Protein AF-A0A7J8AFB6-F1 (afdb_monomer_lite)

Organism: Rhinolophus ferrumequinum (NCBI:txid59479)

InterPro domains:
  IPR000504 RNA recognition motif domain [PF00076] (42-69)
  IPR012677 Nucleotide-binding alpha-beta plait domain superfamily [G3DSA:3.30.70.33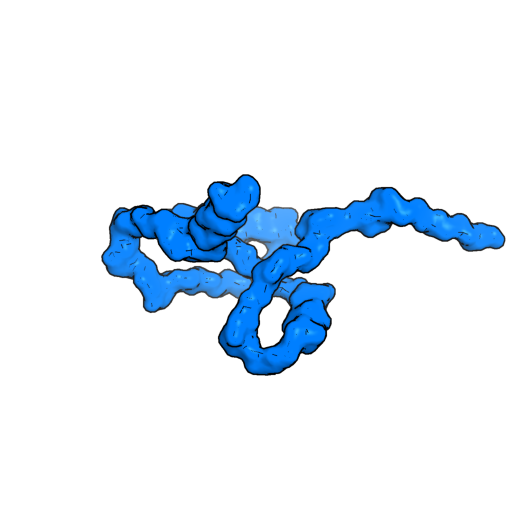0] (1-91)
  IPR027157 Nuclear cap-binding protein subunit 2 [PTHR18847] (6-73)
  IPR035979 RNA-binding domain superfamily [SSF54928] (20-71)

pLDDT: mean 83.34, std 17.71, range [44.41, 98.5]

Radius of gyration: 18.19 Å; chains: 1; bounding box: 30×54×40 Å

Sequence (99 aa):
MSGGLLKALRSDSYVELSQYRDQHFWGDIEEQEKLLKKSCTLYVGNLSFYTTEEQIYELFSKSGDIKKIIMGLVRDEYRQDYDAGRGGYGKLAQKTNER

Secondary structure (DSSP, 8-state):
---PPPHHHH--TTTSPPS---TT-SS-HHHHHHHHTT-------S--TT--HHHHHHHHGGGS--------GGGTTT--S--TTSSSHHHHHHHHTT-

Structure (mmCIF, N/CA/C/O backbone):
data_AF-A0A7J8AFB6-F1
#
_entry.id   AF-A0A7J8AFB6-F1
#
loop_
_atom_site.group_PDB
_atom_site.id
_atom_site.type_symbol
_atom_site.label_atom_id
_atom_site.label_alt_id
_atom_site.label_comp_id
_atom_site.label_asym_id
_atom_site.label_entity_id
_atom_site.label_seq_id
_atom_site.pdbx_PDB_ins_code
_atom_site.Cartn_x
_atom_site.Cartn_y
_atom_site.Cartn_z
_atom_site.occupancy
_atom_site.B_iso_or_equiv
_atom_site.auth_seq_id
_atom_site.auth_comp_id
_atom_site.auth_asym_id
_atom_site.auth_atom_id
_atom_site.pdbx_PDB_model_num
ATOM 1 N N . MET A 1 1 ? 8.339 -34.041 -21.837 1.00 46.06 1 MET A N 1
ATOM 2 C CA . MET A 1 1 ? 7.278 -33.100 -22.257 1.00 46.06 1 MET A CA 1
ATOM 3 C C . MET A 1 1 ? 6.926 -32.239 -21.052 1.00 46.06 1 MET A C 1
ATOM 5 O O . MET A 1 1 ? 6.124 -32.671 -20.238 1.00 46.06 1 MET A O 1
ATOM 9 N N . SER A 1 2 ? 7.588 -31.094 -20.850 1.00 52.78 2 SER A N 1
ATOM 10 C CA . SER A 1 2 ? 7.134 -30.157 -19.814 1.00 52.78 2 SER A CA 1
ATOM 11 C C . SER A 1 2 ? 5.923 -29.424 -20.401 1.00 52.78 2 SER A C 1
ATOM 13 O O . SER A 1 2 ? 6.023 -28.754 -21.428 1.00 52.78 2 SER A O 1
ATOM 15 N N . GLY A 1 3 ? 4.738 -29.690 -19.854 1.00 59.31 3 GLY A N 1
ATOM 16 C CA . GLY A 1 3 ? 3.522 -28.990 -20.249 1.00 59.31 3 GLY A CA 1
ATOM 17 C C . GLY A 1 3 ? 3.619 -27.552 -19.758 1.00 59.31 3 GLY A C 1
ATOM 18 O O . GLY A 1 3 ? 3.547 -27.306 -18.557 1.00 59.31 3 GLY A O 1
ATOM 19 N N . GLY A 1 4 ? 3.843 -26.605 -20.668 1.00 79.88 4 GLY A N 1
ATOM 20 C CA . GLY A 1 4 ? 3.854 -25.187 -20.324 1.00 79.88 4 GLY A CA 1
ATOM 21 C C . GLY A 1 4 ? 2.484 -24.737 -19.808 1.00 79.88 4 GLY A C 1
ATOM 22 O O . GLY A 1 4 ? 1.455 -25.088 -20.381 1.00 79.88 4 GLY A O 1
ATOM 23 N N . LEU A 1 5 ? 2.466 -23.945 -18.732 1.00 83.69 5 LEU A N 1
ATOM 24 C CA . LEU A 1 5 ? 1.229 -23.367 -18.198 1.00 83.69 5 LEU A CA 1
ATOM 25 C C . LEU A 1 5 ? 0.579 -22.410 -19.214 1.00 83.69 5 LEU A C 1
ATOM 27 O O . LEU A 1 5 ? 1.270 -21.581 -19.820 1.00 83.69 5 LEU A O 1
ATOM 31 N N . LEU A 1 6 ? -0.750 -22.472 -19.340 1.00 88.50 6 LEU A N 1
ATOM 32 C CA . LEU A 1 6 ? -1.532 -21.549 -20.166 1.00 88.50 6 LEU A CA 1
ATOM 33 C C . LEU A 1 6 ? -1.427 -20.118 -19.623 1.00 88.50 6 LEU A C 1
ATOM 35 O O . LEU A 1 6 ? -1.596 -19.888 -18.427 1.00 88.50 6 LEU A O 1
ATOM 39 N N . LYS A 1 7 ? -1.213 -19.138 -20.512 1.00 89.50 7 LYS A N 1
ATOM 40 C CA . LYS A 1 7 ? -1.125 -17.709 -20.148 1.00 89.50 7 LYS A CA 1
ATOM 41 C C . LYS A 1 7 ? -2.359 -17.231 -19.376 1.00 89.50 7 LYS A C 1
ATOM 43 O O . LYS A 1 7 ? -2.206 -16.484 -18.420 1.00 89.50 7 LYS A O 1
ATOM 48 N N . ALA A 1 8 ? -3.547 -17.705 -19.754 1.00 89.56 8 ALA A N 1
ATOM 49 C CA . ALA A 1 8 ? -4.799 -17.369 -19.079 1.00 89.56 8 ALA A CA 1
ATOM 50 C C . ALA A 1 8 ? -4.798 -17.770 -17.594 1.00 89.56 8 ALA A C 1
ATOM 52 O O . ALA A 1 8 ? -5.311 -17.029 -16.770 1.00 89.56 8 ALA A O 1
ATOM 53 N N . LEU A 1 9 ? -4.163 -18.896 -17.250 1.00 91.75 9 LEU A N 1
ATOM 54 C CA . LEU A 1 9 ? -4.073 -19.381 -15.869 1.00 91.75 9 LEU A CA 1
ATOM 55 C C . LEU A 1 9 ? -2.973 -18.680 -15.057 1.00 91.75 9 LEU A C 1
ATOM 57 O O . LEU A 1 9 ? -2.967 -18.784 -13.838 1.00 91.75 9 LEU A O 1
ATOM 61 N N . ARG A 1 10 ? -2.034 -17.987 -15.718 1.00 89.75 10 ARG A N 1
ATOM 62 C CA . ARG A 1 10 ? -1.000 -17.167 -15.058 1.00 89.75 10 ARG A CA 1
ATOM 63 C C . ARG A 1 10 ? -1.399 -15.702 -14.893 1.00 89.75 10 ARG A C 1
ATOM 65 O O . ARG A 1 10 ? -0.633 -14.944 -14.315 1.00 89.75 10 ARG A O 1
ATOM 72 N N . SER A 1 11 ? -2.522 -15.289 -15.472 1.00 91.06 11 SER A N 1
ATOM 73 C CA . SER A 1 11 ? -2.947 -13.895 -15.447 1.00 91.06 11 SER A CA 1
ATOM 74 C C . SER A 1 11 ? -3.454 -13.535 -14.054 1.00 91.06 11 SER A C 1
ATOM 76 O O . SER A 1 11 ? -4.434 -14.120 -13.606 1.00 91.06 11 SER A O 1
ATOM 78 N N . ASP A 1 12 ? -2.840 -12.540 -13.417 1.00 94.56 12 ASP A N 1
ATOM 79 C CA . ASP A 1 12 ? -3.316 -11.961 -12.160 1.00 94.56 12 ASP A CA 1
ATOM 80 C C . ASP A 1 12 ? -3.413 -10.439 -12.295 1.00 94.56 12 ASP A C 1
ATOM 82 O O . ASP A 1 12 ? -2.492 -9.684 -11.991 1.00 94.56 12 ASP A O 1
ATOM 86 N N . SER A 1 13 ? -4.548 -9.984 -12.820 1.00 95.12 13 SER A N 1
ATOM 87 C CA . SER A 1 13 ? -4.749 -8.577 -13.162 1.00 95.12 13 SER A CA 1
ATOM 88 C C . SER A 1 13 ? -4.840 -7.651 -11.949 1.00 95.12 13 SER A C 1
ATOM 90 O O . SER A 1 13 ? -4.644 -6.451 -12.109 1.00 95.12 13 SER A O 1
ATOM 92 N N . TYR A 1 14 ? -5.160 -8.168 -10.756 1.00 94.31 14 TYR A N 1
ATOM 93 C CA . TYR A 1 14 ? -5.288 -7.349 -9.544 1.00 94.31 14 TYR A CA 1
ATOM 94 C C . TYR A 1 14 ? -3.928 -6.967 -8.946 1.00 94.31 14 TYR A C 1
ATOM 96 O O . TYR A 1 14 ? -3.852 -6.014 -8.173 1.00 94.31 14 TYR A O 1
ATOM 104 N N . VAL A 1 15 ? -2.866 -7.689 -9.317 1.00 95.50 15 VAL A N 1
ATOM 105 C CA . VAL A 1 15 ? -1.496 -7.488 -8.817 1.00 95.50 15 VAL A CA 1
ATOM 106 C C . VAL A 1 15 ? -0.640 -6.659 -9.790 1.00 95.50 15 VAL A C 1
ATOM 108 O O . VAL A 1 15 ? 0.454 -6.213 -9.443 1.00 95.50 15 VAL A O 1
ATOM 111 N N . GLU A 1 16 ? -1.138 -6.393 -11.000 1.00 95.62 16 GLU A N 1
ATOM 112 C CA . GLU A 1 16 ? -0.450 -5.553 -11.984 1.00 95.62 16 GLU A CA 1
ATOM 113 C C . GLU A 1 16 ? -0.299 -4.095 -11.513 1.00 95.62 16 GLU A C 1
ATOM 115 O O . GLU A 1 16 ? -1.142 -3.536 -10.806 1.00 95.62 16 GLU A O 1
ATOM 120 N N . LEU A 1 17 ? 0.789 -3.442 -11.938 1.00 96.25 17 LEU A N 1
ATOM 121 C CA . LEU A 1 17 ? 1.065 -2.057 -11.557 1.00 96.25 17 LEU A CA 1
ATOM 122 C C . LEU A 1 17 ? 0.005 -1.104 -12.122 1.00 96.25 17 LEU A C 1
ATOM 124 O O . LEU A 1 17 ? -0.254 -1.070 -13.325 1.00 96.25 17 LEU A O 1
ATOM 128 N N . SER A 1 18 ? -0.538 -0.245 -11.258 1.00 95.25 18 SER A N 1
ATOM 129 C CA . SER A 1 18 ? -1.392 0.860 -11.699 1.00 95.25 18 SER A CA 1
ATOM 130 C C . SER A 1 18 ? -0.610 1.895 -12.524 1.00 95.25 18 SER A C 1
ATOM 132 O O . SER A 1 18 ? 0.622 1.885 -12.575 1.00 95.25 18 SER A O 1
ATOM 134 N N . GLN A 1 19 ? -1.324 2.850 -13.126 1.00 93.88 19 GLN A N 1
ATOM 135 C CA . GLN A 1 19 ? -0.716 3.978 -13.846 1.00 93.88 19 GLN A CA 1
ATOM 136 C C . GLN A 1 19 ? -0.040 5.004 -12.919 1.00 93.88 19 GLN A C 1
ATOM 138 O O . GLN A 1 19 ? 0.719 5.847 -13.390 1.00 93.88 19 GLN A O 1
ATOM 143 N N . TYR A 1 20 ? -0.324 4.976 -11.613 1.00 93.75 20 TYR A N 1
ATOM 144 C CA . TYR A 1 20 ? 0.200 5.964 -10.674 1.00 93.75 20 TYR A CA 1
ATOM 145 C C . TYR A 1 20 ? 1.712 5.803 -10.469 1.00 93.75 20 TYR A C 1
ATOM 147 O O . TYR A 1 20 ? 2.215 4.692 -10.284 1.00 93.75 20 TYR A O 1
ATOM 155 N N . ARG A 1 21 ? 2.431 6.927 -10.460 1.00 95.25 21 ARG A N 1
ATOM 156 C CA . ARG A 1 21 ? 3.857 7.023 -10.136 1.00 95.25 21 ARG A CA 1
ATOM 157 C C . ARG A 1 21 ? 4.056 8.216 -9.205 1.00 95.25 21 ARG A C 1
ATOM 159 O O . ARG A 1 21 ? 3.473 9.277 -9.438 1.00 95.25 21 ARG A O 1
ATOM 166 N N . ASP A 1 22 ? 4.847 8.038 -8.152 1.00 94.81 22 ASP A N 1
ATOM 167 C CA . ASP A 1 22 ? 5.203 9.142 -7.261 1.00 94.81 22 ASP A CA 1
ATOM 168 C C . ASP A 1 22 ? 6.199 10.068 -7.969 1.00 94.81 22 ASP A C 1
ATOM 170 O O . ASP A 1 22 ? 7.294 9.643 -8.330 1.00 94.81 22 ASP A O 1
ATOM 174 N N . GLN A 1 23 ? 5.794 11.323 -8.169 1.00 94.50 23 GLN A N 1
ATOM 175 C CA . GLN A 1 23 ? 6.577 12.355 -8.854 1.00 94.50 23 GLN A CA 1
ATOM 176 C C . GLN A 1 23 ? 7.735 12.895 -8.009 1.00 94.50 23 GLN A C 1
ATOM 178 O O . GLN A 1 23 ? 8.639 13.516 -8.559 1.00 94.50 23 GLN A O 1
ATOM 183 N N . HIS A 1 24 ? 7.705 12.682 -6.692 1.00 94.31 24 HIS A N 1
ATOM 184 C CA . HIS A 1 24 ? 8.766 13.108 -5.778 1.00 94.31 24 HIS A CA 1
ATOM 185 C C . HIS A 1 24 ? 9.733 11.965 -5.444 1.00 94.31 24 HIS A C 1
ATOM 187 O O . HIS A 1 24 ? 10.593 12.120 -4.576 1.00 94.31 24 HIS A O 1
ATOM 193 N N . PHE A 1 25 ? 9.601 10.822 -6.122 1.00 95.50 25 PHE A N 1
ATOM 194 C CA . PHE A 1 25 ? 10.521 9.707 -5.977 1.00 95.50 25 PHE A CA 1
ATOM 195 C C . PHE A 1 25 ? 11.922 10.108 -6.451 1.00 95.50 25 PHE A C 1
ATOM 197 O O . PHE A 1 25 ? 12.100 10.644 -7.543 1.00 95.50 25 PHE A O 1
ATOM 204 N N . TRP A 1 26 ? 12.927 9.83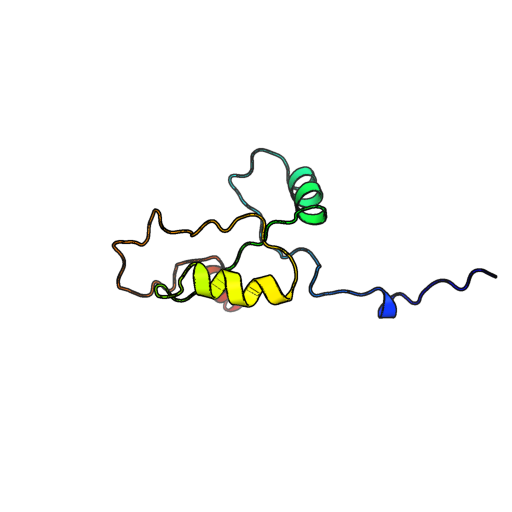6 -5.621 1.00 95.50 26 TRP A N 1
ATOM 205 C CA . TRP A 1 26 ? 14.321 10.074 -5.971 1.00 95.50 26 TRP A CA 1
ATOM 206 C C . TRP A 1 26 ? 14.872 8.881 -6.761 1.00 95.50 26 TRP A C 1
ATOM 208 O O . TRP A 1 26 ? 15.413 7.942 -6.178 1.00 95.50 26 TRP A O 1
ATOM 218 N N . GLY A 1 27 ? 14.697 8.917 -8.079 1.00 96.12 27 GLY A N 1
ATOM 219 C CA . GLY A 1 27 ? 15.152 7.889 -9.016 1.00 96.12 27 GLY A CA 1
ATOM 220 C C . GLY A 1 27 ? 14.382 7.961 -10.332 1.00 96.12 27 GLY A C 1
ATOM 221 O O . GLY A 1 27 ? 13.534 8.840 -10.513 1.00 96.12 27 GLY A O 1
ATOM 222 N N . ASP A 1 28 ? 14.676 7.051 -11.256 1.00 96.62 28 ASP A N 1
ATOM 223 C CA . ASP A 1 28 ? 13.949 6.973 -12.526 1.00 96.62 28 ASP A CA 1
ATOM 224 C C . ASP A 1 28 ? 12.712 6.049 -12.463 1.00 96.62 28 ASP A C 1
ATOM 226 O O . ASP A 1 28 ? 12.414 5.399 -11.454 1.00 96.62 28 ASP A O 1
ATOM 230 N N . ILE A 1 29 ? 11.938 6.025 -13.555 1.00 95.69 29 ILE A N 1
ATOM 231 C CA . ILE A 1 29 ? 10.704 5.228 -13.653 1.00 95.69 29 ILE A CA 1
ATOM 232 C C . ILE A 1 29 ? 11.008 3.725 -13.583 1.00 95.69 29 ILE A C 1
ATOM 234 O O . ILE A 1 29 ? 10.230 2.973 -12.994 1.00 95.69 29 ILE A O 1
ATOM 238 N N . GLU A 1 30 ? 12.118 3.274 -14.168 1.00 97.38 30 GLU A N 1
ATOM 239 C CA . GLU A 1 30 ? 12.481 1.857 -14.203 1.00 97.38 30 GLU A CA 1
ATOM 240 C C . GLU A 1 30 ? 12.862 1.360 -12.800 1.00 97.38 30 GLU A C 1
ATOM 242 O O . GLU A 1 30 ? 12.402 0.300 -12.356 1.00 97.38 30 GLU A O 1
ATOM 247 N N . GLU A 1 31 ? 13.627 2.160 -12.057 1.00 97.75 31 GLU A N 1
ATOM 248 C CA . GLU A 1 31 ? 13.958 1.933 -10.654 1.00 97.75 31 GLU A CA 1
ATOM 249 C C . GLU A 1 31 ? 12.700 1.881 -9.783 1.00 97.75 31 GLU A C 1
ATOM 251 O O . GLU A 1 31 ? 12.533 0.949 -8.987 1.00 97.75 31 GLU A O 1
ATOM 256 N N . GLN A 1 32 ? 11.777 2.830 -9.969 1.00 98.00 32 GLN A N 1
ATOM 257 C CA . GLN A 1 32 ? 10.515 2.858 -9.236 1.00 98.00 32 GLN A CA 1
ATOM 258 C C . GLN A 1 32 ? 9.673 1.602 -9.508 1.00 98.00 32 GLN A C 1
ATOM 260 O O . GLN A 1 32 ? 9.187 0.968 -8.570 1.00 98.00 32 GLN A O 1
ATOM 265 N N . GLU A 1 33 ? 9.529 1.185 -10.769 1.00 97.50 33 GLU A N 1
ATOM 266 C CA . GLU A 1 33 ? 8.795 -0.036 -11.124 1.00 97.50 33 GLU A CA 1
ATOM 267 C C . GLU A 1 33 ? 9.435 -1.300 -10.550 1.00 97.50 33 GLU A C 1
ATOM 269 O O . GLU A 1 33 ? 8.733 -2.211 -10.100 1.00 97.50 33 GLU A O 1
ATOM 274 N N . LYS A 1 34 ? 10.769 -1.362 -10.539 1.00 98.00 34 LYS A N 1
ATOM 275 C CA . LYS A 1 34 ? 11.516 -2.475 -9.951 1.00 98.00 34 LYS A CA 1
ATOM 276 C C . LYS A 1 34 ? 11.266 -2.593 -8.448 1.00 98.00 34 LYS A C 1
ATOM 278 O O . LYS A 1 34 ? 11.171 -3.716 -7.947 1.00 98.00 34 LYS A O 1
ATOM 283 N N . LEU A 1 35 ? 11.150 -1.468 -7.740 1.00 98.19 35 LEU A N 1
ATOM 284 C CA . LEU A 1 35 ? 10.789 -1.446 -6.322 1.00 98.19 35 LEU A CA 1
ATOM 285 C C . LEU A 1 35 ? 9.322 -1.823 -6.106 1.00 98.19 35 LEU A C 1
ATOM 287 O O . LEU A 1 35 ? 9.039 -2.647 -5.241 1.00 98.19 35 LEU A O 1
ATOM 291 N N . LEU A 1 36 ? 8.399 -1.299 -6.919 1.00 97.88 36 LEU A N 1
ATOM 292 C CA . LEU A 1 36 ? 6.970 -1.614 -6.817 1.00 97.88 36 LEU A CA 1
ATOM 293 C C . LEU A 1 36 ? 6.696 -3.114 -6.994 1.00 97.88 36 LEU A C 1
ATOM 295 O O . LEU A 1 36 ? 5.968 -3.691 -6.191 1.00 97.88 36 LEU A O 1
ATOM 299 N N . LYS A 1 37 ? 7.352 -3.774 -7.959 1.00 97.62 37 LYS A N 1
ATOM 300 C CA . LYS A 1 37 ? 7.236 -5.231 -8.195 1.00 97.62 37 LYS A CA 1
ATOM 301 C C . LYS A 1 37 ? 7.713 -6.098 -7.023 1.00 97.62 37 LYS A C 1
ATOM 303 O O . LYS A 1 37 ? 7.451 -7.297 -7.011 1.00 97.62 37 LYS A O 1
ATOM 308 N N . LYS A 1 38 ? 8.452 -5.524 -6.070 1.00 98.06 38 LYS A N 1
ATOM 309 C CA . LYS A 1 38 ? 8.981 -6.214 -4.881 1.00 98.06 38 LYS A CA 1
ATOM 310 C C . LYS A 1 38 ? 8.440 -5.640 -3.570 1.00 98.06 38 LYS A C 1
ATOM 312 O O . LYS A 1 38 ? 8.887 -6.054 -2.503 1.00 98.06 38 LYS A O 1
ATOM 317 N N . SER A 1 39 ? 7.548 -4.654 -3.640 1.00 98.25 39 SER A N 1
ATOM 318 C CA . SER A 1 39 ? 7.050 -3.937 -2.471 1.00 98.25 39 SER A CA 1
ATOM 319 C C . SER A 1 39 ? 6.117 -4.820 -1.647 1.00 98.25 39 SER A C 1
ATOM 321 O O . SER A 1 39 ? 5.293 -5.546 -2.195 1.00 98.25 39 SER A O 1
ATOM 323 N N . CYS A 1 40 ? 6.194 -4.681 -0.325 1.00 98.38 40 CYS A N 1
ATOM 324 C CA . CYS A 1 40 ? 5.198 -5.204 0.616 1.00 98.38 40 CYS A CA 1
ATOM 325 C C . CYS A 1 40 ? 4.376 -4.070 1.256 1.00 98.38 40 CYS A C 1
ATOM 327 O O . CYS A 1 40 ? 3.749 -4.262 2.295 1.00 98.38 40 CYS A O 1
ATOM 329 N N . THR A 1 41 ? 4.426 -2.871 0.673 1.00 98.06 41 THR A N 1
ATOM 330 C CA . THR A 1 41 ? 3.748 -1.669 1.163 1.00 98.06 41 THR A CA 1
ATOM 331 C C . THR A 1 41 ? 2.675 -1.261 0.163 1.00 98.06 41 THR A C 1
ATOM 333 O O . THR A 1 41 ? 2.981 -1.049 -1.013 1.00 98.06 41 THR A O 1
ATOM 336 N N . LEU A 1 42 ? 1.436 -1.119 0.636 1.00 97.94 42 LEU A N 1
ATOM 337 C CA . LEU A 1 42 ? 0.290 -0.703 -0.171 1.00 97.94 42 LEU A CA 1
ATOM 338 C C . LEU A 1 42 ? -0.151 0.715 0.199 1.00 97.94 42 LEU A C 1
ATOM 340 O O . LEU A 1 42 ? -0.251 1.059 1.375 1.00 97.94 42 LEU A O 1
ATOM 344 N N . TYR A 1 43 ? -0.454 1.521 -0.817 1.00 96.62 43 TYR A N 1
ATOM 345 C CA . TYR A 1 43 ? -1.190 2.770 -0.645 1.00 96.62 43 TYR A CA 1
ATOM 346 C C . TYR A 1 43 ? -2.692 2.471 -0.648 1.00 96.62 43 TYR A C 1
ATOM 348 O O . TYR A 1 43 ? -3.196 1.851 -1.584 1.00 96.62 43 TYR A O 1
ATOM 356 N N . VAL A 1 44 ? -3.406 2.943 0.373 1.00 95.62 44 VAL A N 1
ATOM 357 C CA . VAL A 1 44 ? -4.859 2.780 0.502 1.00 95.62 44 VAL A CA 1
ATOM 358 C C . VAL A 1 44 ? -5.502 4.163 0.474 1.00 95.62 44 VAL A C 1
ATOM 360 O O . VAL A 1 44 ? -5.301 4.973 1.376 1.00 95.62 44 VAL A O 1
ATOM 363 N N . GLY A 1 45 ? -6.233 4.453 -0.602 1.00 92.12 45 GLY A N 1
ATOM 364 C CA . GLY A 1 45 ? -6.932 5.724 -0.796 1.00 92.12 45 GLY A CA 1
ATOM 365 C C . GLY A 1 45 ? -8.423 5.636 -0.468 1.00 92.12 45 GLY A C 1
ATOM 366 O O . GLY A 1 45 ? -8.963 4.549 -0.280 1.00 92.12 45 GLY A O 1
ATOM 367 N N . ASN A 1 46 ? -9.096 6.791 -0.466 1.00 89.50 46 ASN A N 1
ATOM 368 C CA . ASN A 1 46 ? -10.552 6.905 -0.289 1.00 89.50 46 ASN A CA 1
ATOM 369 C C . ASN A 1 46 ? -11.091 6.292 1.021 1.00 89.50 46 ASN A C 1
ATOM 371 O O . ASN A 1 46 ? -12.214 5.795 1.075 1.00 89.50 46 ASN A O 1
ATOM 375 N N . LEU A 1 47 ? -10.287 6.320 2.082 1.00 89.12 47 LEU A N 1
ATOM 376 C CA . LEU A 1 47 ? -10.760 5.994 3.421 1.00 89.12 47 LEU A CA 1
ATOM 377 C C . LEU A 1 47 ? -11.604 7.151 3.963 1.00 89.12 47 LEU A C 1
ATOM 379 O O . LEU A 1 47 ? -11.319 8.319 3.690 1.00 89.12 47 LEU A O 1
ATOM 383 N N . SER A 1 48 ? -12.629 6.826 4.751 1.00 86.75 48 SER A N 1
ATOM 384 C CA . SER A 1 48 ? -13.352 7.836 5.528 1.00 86.75 48 SER A CA 1
ATOM 385 C C . SER A 1 48 ? -12.383 8.520 6.492 1.00 86.75 48 SER A C 1
ATOM 387 O O . SER A 1 48 ? -11.542 7.840 7.083 1.00 86.75 48 SER A O 1
ATOM 389 N N . PHE A 1 49 ? -12.539 9.828 6.714 1.00 82.25 49 PHE A N 1
ATOM 390 C CA . PHE A 1 49 ? -11.761 10.561 7.722 1.00 82.25 49 PHE A CA 1
ATOM 391 C C . PHE A 1 49 ? -11.933 10.000 9.139 1.00 82.25 49 PHE A C 1
ATOM 393 O O . PHE A 1 49 ? -11.066 10.187 9.983 1.00 82.25 49 PHE A O 1
ATOM 400 N N . TYR A 1 50 ? -13.027 9.279 9.386 1.00 85.19 50 TYR A N 1
ATOM 401 C CA . TYR A 1 50 ? -13.308 8.628 10.664 1.00 85.19 50 TYR A CA 1
ATOM 402 C C . TYR A 1 50 ? -12.772 7.192 10.751 1.00 85.19 50 TYR A C 1
ATOM 404 O O . TYR A 1 50 ? -13.016 6.517 11.747 1.00 85.19 50 TYR A O 1
ATOM 412 N N . THR A 1 51 ? -12.090 6.699 9.710 1.00 90.50 51 THR A N 1
ATOM 413 C CA . THR A 1 51 ? -11.511 5.349 9.720 1.00 90.50 51 THR A CA 1
ATOM 414 C C . THR A 1 51 ? -10.321 5.320 10.665 1.00 90.50 51 THR A C 1
ATOM 416 O O . THR A 1 51 ? -9.388 6.109 10.504 1.00 90.50 51 THR A O 1
ATOM 419 N N . THR A 1 52 ? -10.331 4.398 11.622 1.00 92.56 52 THR A N 1
ATOM 420 C CA . THR A 1 52 ? -9.243 4.266 12.596 1.00 92.56 52 THR A CA 1
ATOM 421 C C . THR A 1 52 ? -8.172 3.282 12.128 1.00 92.56 52 THR A C 1
ATOM 423 O O . THR A 1 52 ? -8.401 2.448 11.246 1.00 92.56 52 THR A O 1
ATOM 426 N N . GLU A 1 53 ? -6.982 3.370 12.725 1.00 95.00 53 GLU A N 1
ATOM 427 C CA . GLU A 1 53 ? -5.883 2.440 12.450 1.00 95.00 53 GLU A CA 1
ATOM 428 C C . GLU A 1 53 ? -6.266 0.992 12.801 1.00 95.00 53 GLU A C 1
ATOM 430 O O . GLU A 1 53 ? -5.934 0.071 12.058 1.00 95.00 53 GLU A O 1
ATOM 435 N N . GLU A 1 54 ? -7.040 0.786 13.870 1.00 96.69 54 GLU A N 1
ATOM 436 C CA . GLU A 1 54 ? -7.496 -0.534 14.318 1.00 96.69 54 GLU A CA 1
ATOM 437 C C . GLU A 1 54 ? -8.425 -1.193 13.296 1.00 96.69 54 GLU A C 1
ATOM 439 O O . GLU A 1 54 ? -8.289 -2.383 13.017 1.00 96.6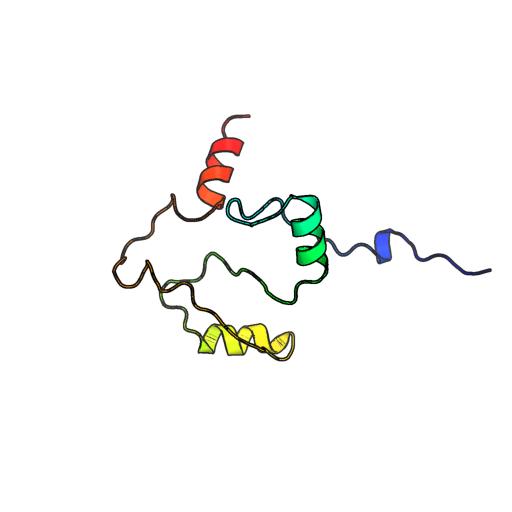9 54 GLU A O 1
ATOM 444 N N . GLN A 1 55 ? -9.334 -0.421 12.689 1.00 97.25 55 GLN A N 1
ATOM 445 C CA . GLN A 1 55 ? -10.226 -0.926 11.640 1.00 97.25 55 GLN A CA 1
ATOM 446 C C . GLN A 1 55 ? -9.438 -1.386 10.408 1.00 97.25 55 GLN A C 1
ATOM 448 O O . GLN A 1 55 ? -9.747 -2.420 9.811 1.00 97.25 55 GLN A O 1
ATOM 453 N N . ILE A 1 56 ? -8.400 -0.632 10.032 1.00 97.56 56 ILE A N 1
ATOM 454 C CA . ILE A 1 56 ? -7.489 -1.009 8.946 1.00 97.56 56 ILE A CA 1
ATOM 455 C C . ILE A 1 56 ? -6.733 -2.280 9.334 1.00 97.56 56 ILE A C 1
ATOM 457 O O . ILE A 1 56 ? -6.660 -3.215 8.537 1.00 97.56 56 ILE A O 1
ATOM 461 N N . TYR A 1 57 ? -6.210 -2.341 10.559 1.00 98.31 57 TYR A N 1
ATOM 462 C CA . TYR A 1 57 ? -5.477 -3.498 11.051 1.00 98.31 57 TYR A CA 1
ATOM 463 C C . TYR A 1 57 ? -6.328 -4.770 11.000 1.00 98.31 57 TYR A C 1
ATOM 465 O O . TYR A 1 57 ? -5.900 -5.767 10.420 1.00 98.31 57 TYR A O 1
ATOM 473 N N . GLU A 1 58 ? -7.551 -4.732 11.531 1.00 98.38 58 GLU A N 1
ATOM 474 C CA . GLU A 1 58 ? -8.469 -5.875 11.541 1.00 98.38 58 GLU A CA 1
ATOM 475 C C . GLU A 1 58 ? -8.784 -6.364 10.120 1.00 98.38 58 GLU A C 1
ATOM 477 O O . GLU A 1 58 ? -8.728 -7.564 9.834 1.00 98.38 58 GLU A O 1
ATOM 482 N N . LEU A 1 59 ? -9.090 -5.440 9.204 1.00 98.38 59 LEU A N 1
ATOM 483 C CA . LEU A 1 59 ? -9.446 -5.787 7.833 1.00 98.38 59 LEU A CA 1
ATOM 484 C C . LEU A 1 59 ? -8.266 -6.402 7.073 1.00 98.38 59 LEU A C 1
ATOM 486 O O . LEU A 1 59 ? -8.410 -7.469 6.473 1.00 98.38 59 LEU A O 1
ATOM 490 N N . PHE A 1 60 ? -7.110 -5.736 7.080 1.00 98.38 60 PHE A N 1
ATOM 491 C CA . PHE A 1 60 ? -5.954 -6.158 6.289 1.00 98.38 60 PHE A CA 1
ATOM 492 C C . PHE A 1 60 ? -5.240 -7.379 6.884 1.00 98.38 60 PHE A C 1
ATOM 494 O O . PHE A 1 60 ? -4.660 -8.151 6.120 1.00 98.38 60 PHE A O 1
ATOM 501 N N . SER A 1 61 ? -5.375 -7.641 8.192 1.00 98.38 61 SER A N 1
ATOM 502 C CA . SER A 1 61 ? -4.827 -8.853 8.828 1.00 98.38 61 SER A CA 1
ATOM 503 C C . SER A 1 61 ? -5.408 -10.147 8.251 1.00 98.38 61 SER A C 1
ATOM 505 O O . SER A 1 61 ? -4.778 -11.198 8.316 1.00 98.38 61 SER A O 1
ATOM 507 N N . LYS A 1 62 ? -6.579 -10.087 7.602 1.00 98.44 62 LYS A N 1
ATOM 508 C CA . LYS A 1 62 ? -7.159 -11.236 6.884 1.00 98.44 62 LYS A CA 1
ATOM 509 C C . LYS A 1 62 ? -6.289 -11.724 5.721 1.00 98.44 62 LYS A C 1
ATOM 511 O O . LYS A 1 62 ? -6.477 -12.848 5.267 1.00 98.44 62 LYS A O 1
ATOM 516 N N . SER A 1 63 ? -5.369 -10.889 5.233 1.00 97.94 63 SER A N 1
ATOM 517 C CA . SER A 1 63 ? -4.464 -11.210 4.120 1.00 97.94 63 SER A CA 1
ATOM 518 C C . SER A 1 63 ? -3.041 -11.562 4.573 1.00 97.94 63 SER A C 1
ATOM 520 O O . SER A 1 63 ? -2.205 -11.878 3.729 1.00 97.94 63 SER A O 1
ATOM 522 N N . GLY A 1 64 ? -2.753 -11.515 5.879 1.00 98.19 64 GLY A N 1
ATOM 523 C CA . GLY A 1 64 ? -1.441 -11.822 6.452 1.00 98.19 64 GLY A CA 1
ATOM 524 C C . GLY A 1 64 ? -1.004 -10.830 7.530 1.00 98.19 64 GLY A C 1
ATOM 525 O O . GLY A 1 64 ? -1.699 -9.860 7.826 1.00 98.19 64 GLY A O 1
ATOM 526 N N . ASP A 1 65 ? 0.172 -11.073 8.107 1.00 98.44 65 ASP A N 1
ATOM 527 C CA . ASP A 1 65 ? 0.695 -10.278 9.220 1.00 98.44 65 ASP A CA 1
ATOM 528 C C . ASP A 1 65 ? 1.090 -8.858 8.789 1.00 98.44 65 ASP A C 1
ATOM 530 O O . ASP A 1 65 ? 1.885 -8.648 7.866 1.00 98.44 65 ASP A O 1
ATOM 534 N N . ILE A 1 66 ? 0.575 -7.860 9.508 1.00 98.50 66 ILE A N 1
ATOM 535 C CA . ILE A 1 66 ? 0.868 -6.451 9.245 1.00 98.50 66 ILE A CA 1
ATOM 536 C C . ILE A 1 66 ? 2.125 -6.029 10.006 1.00 98.50 66 ILE A C 1
ATOM 538 O O . ILE A 1 66 ? 2.171 -6.052 11.234 1.00 98.50 66 ILE A O 1
ATOM 542 N N . LYS A 1 67 ? 3.135 -5.555 9.267 1.00 98.50 67 LYS A N 1
ATOM 543 C CA . LYS A 1 67 ? 4.377 -5.028 9.854 1.00 98.50 67 LYS A CA 1
ATOM 544 C C . LYS A 1 67 ? 4.220 -3.627 10.455 1.00 98.50 67 LYS A C 1
ATOM 546 O O . LYS A 1 67 ? 4.835 -3.332 11.475 1.00 98.50 67 LYS A O 1
ATOM 551 N N . LYS A 1 68 ? 3.503 -2.730 9.771 1.00 97.88 68 LYS A N 1
ATOM 552 C CA . LYS A 1 68 ? 3.346 -1.318 10.157 1.00 97.88 68 LYS A CA 1
ATOM 553 C C . LYS A 1 68 ? 2.171 -0.688 9.408 1.00 97.88 68 LYS A C 1
ATOM 555 O O . LYS A 1 68 ? 2.042 -0.922 8.209 1.00 97.88 68 LYS A O 1
ATOM 560 N N . ILE A 1 69 ? 1.401 0.167 10.081 1.00 97.00 69 ILE A N 1
ATOM 561 C CA . ILE A 1 69 ? 0.443 1.090 9.456 1.00 97.00 69 ILE A CA 1
ATOM 562 C C . ILE A 1 69 ? 0.988 2.520 9.593 1.00 97.00 69 ILE A C 1
ATOM 564 O O . ILE A 1 69 ? 1.657 2.860 10.570 1.00 97.00 69 ILE A O 1
ATOM 568 N N . ILE A 1 70 ? 0.799 3.345 8.560 1.00 95.06 70 ILE A N 1
ATOM 569 C CA . ILE A 1 70 ? 1.175 4.765 8.555 1.00 95.06 70 ILE A CA 1
ATOM 570 C C . ILE A 1 70 ? -0.050 5.554 8.104 1.00 95.06 70 ILE A C 1
ATOM 572 O O . ILE A 1 70 ? -0.367 5.584 6.915 1.00 95.06 70 ILE A O 1
ATOM 576 N N . MET A 1 71 ? -0.741 6.181 9.053 1.00 92.75 71 MET A N 1
ATOM 577 C CA . MET A 1 71 ? -1.910 7.006 8.762 1.00 92.75 71 MET A CA 1
ATOM 578 C C . MET A 1 71 ? -1.484 8.347 8.144 1.00 92.75 71 MET A C 1
ATOM 580 O O . MET A 1 71 ? -0.562 9.009 8.622 1.00 92.75 71 MET A O 1
ATOM 584 N N . GLY A 1 72 ? -2.167 8.773 7.080 1.00 85.56 72 GLY A N 1
ATOM 585 C CA . GLY A 1 72 ? -1.884 10.017 6.350 1.00 85.56 72 GLY A CA 1
ATOM 586 C C . GLY A 1 72 ? -2.362 11.294 7.058 1.00 85.56 72 GLY A C 1
ATOM 587 O O . GLY A 1 72 ? -2.954 12.149 6.411 1.00 85.56 72 GLY A O 1
ATOM 588 N N . LEU A 1 73 ? -2.147 11.417 8.372 1.00 67.75 73 LEU A N 1
ATOM 589 C CA . LEU A 1 73 ? -2.841 12.383 9.243 1.00 67.75 73 LEU A CA 1
ATOM 59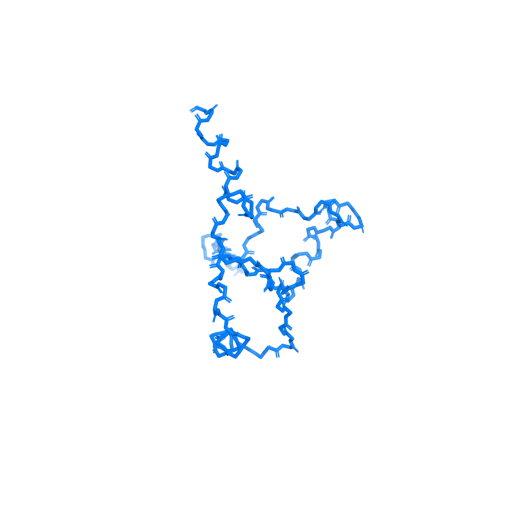0 C C . LEU A 1 73 ? -2.321 13.827 9.140 1.00 67.75 73 LEU A C 1
ATOM 592 O O . LEU A 1 73 ? -3.059 14.772 9.399 1.00 67.75 73 LEU A O 1
ATOM 596 N N . VAL A 1 74 ? -1.080 14.030 8.683 1.00 55.78 74 VAL A N 1
ATOM 597 C CA . VAL A 1 74 ? -0.322 15.287 8.897 1.00 55.78 74 VAL A CA 1
ATOM 598 C C . VAL A 1 74 ? -0.821 16.502 8.076 1.00 55.78 74 VAL A C 1
ATOM 600 O O . VAL A 1 74 ? -0.237 17.580 8.125 1.00 55.78 74 VAL A O 1
ATOM 603 N N . ARG A 1 75 ? -1.936 16.403 7.345 1.00 53.59 75 ARG A N 1
ATOM 604 C CA . ARG A 1 75 ? -2.599 17.572 6.724 1.00 53.59 75 ARG A CA 1
ATOM 605 C C . ARG A 1 75 ? -4.107 17.671 6.967 1.00 53.59 75 ARG A C 1
ATOM 607 O O . ARG A 1 75 ? -4.704 18.650 6.523 1.00 53.59 75 ARG A O 1
ATOM 614 N N . ASP A 1 76 ? -4.707 16.713 7.676 1.00 54.44 76 ASP A N 1
ATOM 615 C CA . ASP A 1 76 ? -6.167 16.529 7.682 1.00 54.44 76 ASP A CA 1
ATOM 616 C C . ASP A 1 76 ? -6.856 16.801 9.006 1.00 54.44 76 ASP A C 1
ATOM 618 O O . ASP A 1 76 ? -8.065 17.002 9.002 1.00 54.44 76 ASP A O 1
ATOM 622 N N . GLU A 1 77 ? -6.120 16.877 10.116 1.00 53.22 77 GLU A N 1
ATOM 623 C CA . GLU A 1 77 ? -6.686 17.084 11.461 1.00 53.22 77 GLU A CA 1
ATOM 624 C C . GLU A 1 77 ? -7.556 18.357 11.581 1.00 53.22 77 GLU A C 1
ATOM 626 O O . GLU A 1 77 ? -8.360 18.477 12.502 1.00 53.22 77 GLU A O 1
ATOM 631 N N . TYR A 1 78 ? -7.456 19.283 10.620 1.00 54.81 78 TYR A N 1
ATOM 632 C CA . TYR A 1 78 ? -8.245 20.516 10.555 1.00 54.81 78 TYR A CA 1
ATOM 633 C C . TYR A 1 78 ? -9.300 20.558 9.440 1.00 54.81 78 TYR A C 1
ATOM 635 O O . TYR A 1 78 ? -9.968 21.581 9.289 1.00 54.81 78 TYR A O 1
ATOM 643 N N . ARG A 1 79 ? -9.460 19.504 8.629 1.00 62.53 79 ARG A N 1
ATOM 644 C CA . ARG A 1 79 ? -10.400 19.515 7.496 1.00 62.53 79 ARG A CA 1
ATOM 645 C C . ARG A 1 79 ? -11.652 18.718 7.817 1.00 62.53 79 ARG A C 1
ATOM 647 O O . ARG A 1 79 ? -11.609 17.510 8.010 1.00 62.53 79 ARG A O 1
ATOM 654 N N . GLN A 1 80 ? -12.775 19.426 7.860 1.00 59.59 80 GLN A N 1
ATOM 655 C CA . GLN A 1 80 ? -14.098 18.860 8.130 1.00 59.59 80 GLN A CA 1
ATOM 656 C C . GLN A 1 80 ? -14.907 18.635 6.840 1.00 59.59 80 GLN A C 1
ATOM 658 O O . GLN A 1 80 ? -16.000 18.078 6.888 1.00 59.59 80 GLN A O 1
ATOM 663 N N . ASP A 1 81 ? -14.383 19.060 5.687 1.00 66.62 81 ASP A N 1
ATOM 664 C CA . ASP A 1 81 ? -15.069 19.096 4.400 1.00 66.62 81 ASP A CA 1
ATOM 665 C C . ASP A 1 81 ? -14.465 18.131 3.361 1.00 66.62 81 ASP A C 1
ATOM 667 O O . ASP A 1 81 ? -13.250 17.944 3.254 1.00 66.62 81 ASP A O 1
ATOM 671 N N . TYR A 1 82 ? -15.344 17.506 2.570 1.00 65.56 82 TYR A N 1
ATOM 672 C CA . TYR A 1 82 ? -14.961 16.693 1.415 1.00 65.56 82 TYR A CA 1
ATOM 673 C C . TYR A 1 82 ? -14.453 17.592 0.278 1.00 65.56 82 TYR A C 1
ATOM 675 O O . TYR A 1 82 ? -15.166 18.484 -0.175 1.00 65.56 82 TYR A O 1
ATOM 683 N N . ASP A 1 83 ? -13.245 17.323 -0.221 1.00 67.19 83 ASP A N 1
ATOM 684 C CA . ASP A 1 83 ? -12.619 18.063 -1.322 1.00 67.19 83 ASP A CA 1
ATOM 685 C C . ASP A 1 83 ? -12.513 17.166 -2.566 1.00 67.19 83 ASP A C 1
ATOM 687 O O . ASP A 1 83 ? -11.708 16.234 -2.615 1.00 67.19 83 ASP A O 1
ATOM 691 N N . ALA A 1 84 ? -13.325 17.450 -3.588 1.00 61.94 84 ALA A N 1
ATOM 692 C CA . ALA A 1 84 ? -13.359 16.687 -4.840 1.00 61.94 84 ALA A CA 1
ATOM 693 C C . ALA A 1 84 ? -12.061 16.796 -5.672 1.00 61.94 84 ALA A C 1
ATOM 695 O O . ALA A 1 84 ? -11.831 15.985 -6.571 1.00 61.94 84 ALA A O 1
ATOM 696 N N . GLY A 1 85 ? -11.200 17.782 -5.386 1.00 63.78 85 GLY A N 1
ATOM 697 C CA . GLY A 1 85 ? -9.877 17.934 -5.998 1.00 63.78 85 GLY A CA 1
ATOM 698 C C . GLY A 1 85 ? -8.790 17.084 -5.333 1.00 63.78 85 GLY A C 1
ATOM 699 O O . GLY A 1 85 ? -7.639 17.087 -5.781 1.00 63.78 85 GLY A O 1
ATOM 700 N N . ARG A 1 86 ? -9.134 16.364 -4.260 1.00 63.41 86 ARG A N 1
ATOM 701 C CA . ARG A 1 86 ? -8.211 15.570 -3.455 1.00 63.41 86 ARG A CA 1
ATOM 702 C C . ARG A 1 86 ? -8.021 14.164 -4.026 1.00 63.41 86 ARG A C 1
ATOM 704 O O . ARG A 1 86 ? -8.970 13.456 -4.350 1.00 63.41 86 ARG A O 1
ATOM 711 N N . GLY A 1 87 ? -6.764 13.729 -4.088 1.00 63.00 87 GLY A N 1
ATOM 712 C CA . GLY A 1 87 ? -6.386 12.454 -4.700 1.00 63.00 87 GLY A CA 1
ATOM 713 C C . GLY A 1 87 ? -6.316 12.528 -6.231 1.00 63.00 87 GLY A C 1
ATOM 714 O O . GLY A 1 87 ? -6.633 13.538 -6.853 1.00 63.00 87 GLY A O 1
ATOM 715 N N . GLY A 1 88 ? -5.841 11.456 -6.865 1.00 59.09 88 GLY A N 1
ATOM 716 C CA . GLY A 1 88 ? -5.632 11.436 -8.320 1.00 59.09 88 GLY A CA 1
ATOM 717 C C . GLY A 1 88 ? -6.919 11.316 -9.146 1.00 59.09 88 GLY A C 1
ATOM 718 O O . GLY A 1 88 ? -6.953 11.762 -10.292 1.00 59.09 88 GLY A O 1
ATOM 719 N N . TYR A 1 89 ? -7.985 10.742 -8.577 1.00 58.59 89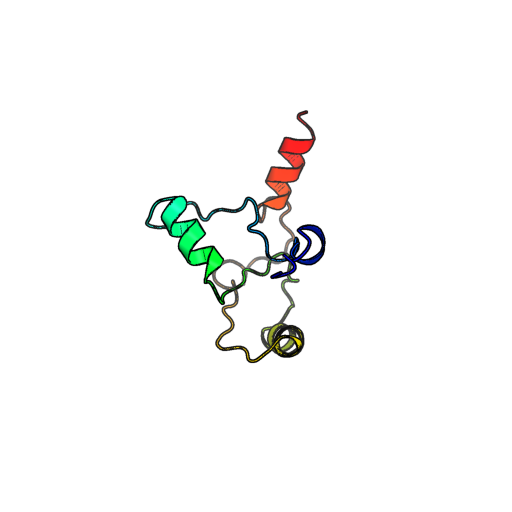 TYR A N 1
ATOM 720 C CA . TYR A 1 89 ? -9.198 10.383 -9.321 1.00 58.59 89 TYR A CA 1
ATOM 721 C C . TYR A 1 89 ? -9.989 11.590 -9.843 1.00 58.59 89 TYR A C 1
ATOM 723 O O . TYR A 1 89 ? -10.445 11.547 -10.985 1.00 58.59 89 TYR A O 1
ATOM 731 N N . GLY A 1 90 ? -10.079 12.691 -9.086 1.00 57.66 90 GLY A N 1
ATOM 732 C CA . GLY A 1 90 ? -10.753 13.916 -9.545 1.00 57.66 90 GLY A CA 1
ATOM 733 C C . GLY A 1 90 ? -10.129 14.504 -10.819 1.00 57.66 90 GLY A C 1
ATOM 734 O O . GLY A 1 90 ? -10.842 14.961 -11.711 1.00 57.66 90 GLY A O 1
ATOM 735 N N . LYS A 1 91 ? -8.799 14.397 -10.970 1.00 55.34 91 LYS A N 1
ATOM 736 C CA . LYS A 1 91 ? -8.084 14.819 -12.190 1.00 55.34 91 LYS A CA 1
ATOM 737 C C . LYS A 1 91 ? -8.263 13.847 -13.361 1.00 55.34 91 LYS A C 1
ATOM 739 O O . LYS A 1 91 ? -8.271 14.276 -14.512 1.00 55.34 91 LYS A O 1
ATOM 744 N N . LEU A 1 92 ? -8.392 12.546 -13.089 1.00 56.62 92 LEU A N 1
ATOM 745 C CA . LEU A 1 92 ? -8.632 11.533 -14.126 1.00 56.62 92 LEU A CA 1
ATOM 746 C C . LEU A 1 92 ? -10.044 11.655 -14.719 1.00 56.62 92 LEU A C 1
ATOM 748 O O . LEU A 1 92 ? -10.203 11.559 -15.935 1.00 56.62 92 LEU A O 1
ATOM 752 N N . ALA A 1 93 ? -11.051 11.941 -13.887 1.00 57.16 93 ALA A N 1
ATOM 753 C CA . ALA A 1 93 ? -12.426 12.166 -14.333 1.00 57.16 93 ALA A CA 1
ATOM 754 C C . ALA A 1 93 ? -12.534 13.334 -15.334 1.00 57.16 93 ALA A C 1
ATOM 756 O O . ALA A 1 93 ? -13.207 13.205 -16.353 1.00 57.16 93 ALA A O 1
ATOM 757 N N . GLN A 1 94 ? -11.798 14.430 -15.107 1.00 55.03 94 GLN A N 1
ATOM 758 C CA . GLN A 1 94 ? -11.756 15.573 -16.031 1.00 55.03 94 GLN A CA 1
ATOM 759 C C . GLN A 1 94 ? -11.151 15.200 -17.393 1.00 55.03 94 GLN A C 1
ATOM 761 O O . GLN A 1 94 ? -11.750 15.492 -18.422 1.00 55.03 94 GLN A O 1
ATOM 766 N N . LYS A 1 95 ? -10.037 14.452 -17.417 1.00 55.16 95 LYS A N 1
ATOM 767 C CA . LYS A 1 95 ? -9.402 14.005 -18.675 1.00 55.16 95 LYS A CA 1
ATOM 768 C C . LYS A 1 95 ? -10.243 13.027 -19.495 1.00 55.16 95 LYS A C 1
ATOM 770 O O . LYS A 1 95 ? -9.993 12.868 -20.687 1.00 55.16 95 LYS A O 1
ATOM 775 N N . THR A 1 96 ? -11.187 12.329 -18.868 1.00 52.94 96 THR A N 1
ATOM 776 C CA . THR A 1 96 ? -12.032 11.346 -19.565 1.00 52.94 96 THR A CA 1
ATOM 777 C C . THR A 1 96 ? -13.203 12.029 -20.279 1.00 52.94 96 THR A C 1
ATOM 779 O O . THR A 1 96 ? -13.671 11.515 -21.286 1.00 52.94 96 THR A O 1
ATOM 782 N N . ASN A 1 97 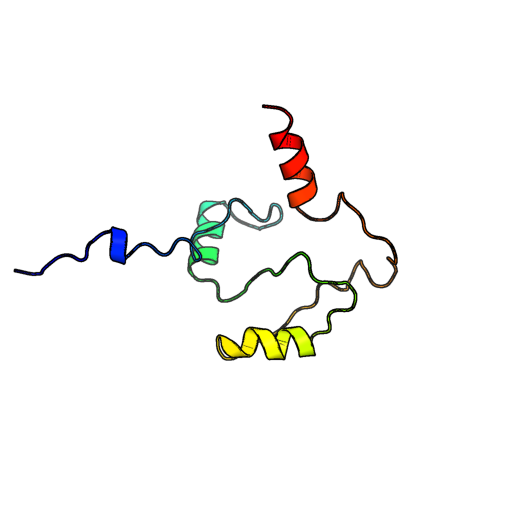? -13.616 13.214 -19.814 1.00 51.81 97 ASN A N 1
ATOM 783 C CA . ASN A 1 97 ? -14.651 14.045 -20.443 1.00 51.81 97 ASN A CA 1
ATOM 784 C C . ASN A 1 97 ? -14.135 14.926 -21.598 1.00 51.81 97 ASN A C 1
ATOM 786 O O . ASN A 1 97 ? -14.931 15.599 -22.246 1.00 51.81 97 ASN A O 1
ATOM 790 N N . GLU A 1 98 ? -12.825 14.940 -21.853 1.00 49.78 98 GLU A N 1
ATOM 791 C CA . GLU A 1 98 ? -12.185 15.707 -22.934 1.00 49.78 98 GLU A CA 1
ATOM 792 C C . GLU A 1 98 ? -11.819 14.830 -24.153 1.00 49.78 98 GLU A C 1
ATOM 794 O O . GLU A 1 98 ? -10.981 15.221 -24.968 1.00 49.78 98 GLU A O 1
ATOM 799 N N . ARG A 1 99 ? -12.415 13.635 -24.284 1.00 44.41 99 ARG A N 1
ATOM 800 C CA . ARG A 1 99 ? -12.255 12.738 -25.443 1.00 44.41 99 ARG A CA 1
ATOM 801 C C . ARG A 1 99 ? -13.566 12.497 -26.171 1.00 44.41 99 ARG A C 1
ATOM 803 O O . ARG A 1 99 ? -14.576 12.256 -25.479 1.00 44.41 99 ARG A O 1
#

Foldseek 3Di:
DPPDDDPVVVDDPVLDDDPDDDPPDPDDPVVRVVCSNVDPDDDDPDDDPPDDPVNVCVVCCVVPDDPDDDDPPVPPPPDPDDDCVPDDVSVVVVVVVVD